Protein AF-A0A8X6P282-F1 (afdb_monomer_lite)

Sequence (92 aa):
MGITNCIANLPGFLAPSFVGWIVQDGHTLDNWGTIFITTSVIFFVSGTVFNLFCTAELQPWGTNSQPSNESITAVERKRSPSESHDNEGFEL

Secondary structure (DSSP, 8-state):
--HHHHHHHHHHHHHHHHHHHHGGG-S-HHHHHHHHHHHHHHHHHHHHHHHHH---S--GGG---PPPTHHHHHHHHHS-S-----------

Foldseek 3Di:
DPVVVVVVCVCVVVVVVVLCVLCVVHDDPVSVVVVVVVVVVVVVVVVVCCVVPDDPDDDPVNDPPPPDCVVVVVVVVVVDDDDDDDPDDDDD

Radius of gyration: 32.97 Å; chains: 1; bounding box: 105×24×51 Å

pLDDT: mean 75.02, std 13.74, range [48.09, 95.19]

InterPro domains:
  IPR036259 MFS transporter superfamily [SSF103473] (1-54)
  IPR050382 Major Facilitator Superfamily Sodium/Anion Cotransporter [PTHR11662] (1-66)

Structure (mmCIF, N/CA/C/O backbone):
data_AF-A0A8X6P282-F1
#
_entry.id   AF-A0A8X6P282-F1
#
loop_
_atom_site.group_PDB
_atom_site.id
_atom_site.type_symbol
_atom_site.label_atom_id
_atom_site.label_alt_id
_atom_site.label_comp_id
_atom_site.label_asym_id
_atom_site.label_entity_id
_atom_site.label_seq_id
_atom_site.pdbx_PDB_ins_code
_atom_site.Cartn_x
_atom_site.Cartn_y
_atom_site.Cartn_z
_atom_site.occupancy
_atom_site.B_iso_or_equiv
_atom_site.auth_seq_id
_atom_site.auth_comp_id
_atom_site.auth_asym_id
_atom_site.auth_atom_id
_atom_site.pdbx_PDB_model_num
ATOM 1 N N . MET A 1 1 ? 10.471 11.401 -12.220 1.00 62.34 1 MET A N 1
ATOM 2 C CA . MET A 1 1 ? 10.224 11.504 -10.761 1.00 62.34 1 MET A CA 1
ATOM 3 C C . MET A 1 1 ? 9.091 12.493 -10.434 1.00 62.34 1 MET A C 1
ATOM 5 O O . MET A 1 1 ? 9.239 13.324 -9.553 1.00 62.34 1 MET A O 1
ATOM 9 N N . GLY A 1 2 ? 7.958 12.448 -11.145 1.00 77.50 2 GLY A N 1
ATOM 10 C CA . GLY A 1 2 ? 6.812 13.338 -10.872 1.00 77.50 2 GLY A CA 1
ATOM 11 C C . GLY A 1 2 ? 5.606 12.531 -10.412 1.00 77.50 2 GLY A C 1
ATOM 12 O O . GLY A 1 2 ? 5.173 12.632 -9.271 1.00 77.50 2 GLY A O 1
ATOM 13 N N . ILE A 1 3 ? 5.171 11.615 -11.275 1.00 81.88 3 ILE A N 1
ATOM 14 C CA . ILE A 1 3 ? 4.043 10.709 -11.027 1.00 81.88 3 ILE A CA 1
ATOM 15 C C . ILE A 1 3 ? 4.260 9.866 -9.760 1.00 81.88 3 ILE A C 1
ATOM 17 O O . ILE A 1 3 ? 3.373 9.796 -8.917 1.00 81.88 3 ILE A O 1
ATOM 21 N N . THR A 1 4 ? 5.458 9.305 -9.564 1.00 85.19 4 THR A N 1
ATOM 22 C CA . THR A 1 4 ? 5.802 8.545 -8.349 1.00 85.19 4 THR A CA 1
ATOM 23 C C . THR A 1 4 ? 5.666 9.381 -7.074 1.00 85.19 4 THR A C 1
ATOM 25 O O . THR A 1 4 ? 5.170 8.875 -6.077 1.00 85.19 4 THR A O 1
ATOM 28 N N . ASN A 1 5 ? 6.035 10.668 -7.106 1.00 85.19 5 ASN A N 1
ATOM 29 C CA . ASN A 1 5 ? 5.879 11.563 -5.956 1.00 85.19 5 ASN A CA 1
ATOM 30 C C . ASN A 1 5 ? 4.403 11.875 -5.677 1.00 85.19 5 ASN A C 1
ATOM 32 O O . ASN A 1 5 ? 3.992 11.883 -4.521 1.00 85.19 5 ASN A O 1
ATOM 36 N N . CYS A 1 6 ? 3.582 12.082 -6.708 1.00 85.00 6 CYS A N 1
ATOM 37 C CA . CYS A 1 6 ? 2.142 12.280 -6.526 1.00 85.00 6 CYS A CA 1
ATOM 38 C C . CYS A 1 6 ? 1.477 11.037 -5.919 1.00 85.00 6 CYS A C 1
ATOM 40 O O . CYS A 1 6 ? 0.741 11.146 -4.940 1.00 85.00 6 CYS A O 1
ATOM 42 N N . ILE A 1 7 ? 1.788 9.852 -6.454 1.00 86.25 7 ILE A N 1
ATOM 43 C CA . ILE A 1 7 ? 1.248 8.582 -5.955 1.00 86.25 7 ILE A CA 1
ATOM 44 C C . ILE A 1 7 ? 1.722 8.309 -4.524 1.00 86.25 7 ILE A C 1
ATOM 46 O O . ILE A 1 7 ? 0.929 7.853 -3.709 1.00 86.25 7 ILE A O 1
ATOM 50 N N . ALA A 1 8 ? 2.966 8.651 -4.181 1.00 85.44 8 ALA A N 1
ATOM 51 C CA . ALA A 1 8 ? 3.484 8.488 -2.824 1.00 85.44 8 ALA A CA 1
ATOM 52 C C . ALA A 1 8 ? 2.776 9.378 -1.785 1.00 85.44 8 ALA A C 1
ATOM 54 O O . ALA A 1 8 ? 2.688 8.998 -0.621 1.00 85.44 8 ALA A O 1
ATOM 55 N N . ASN A 1 9 ? 2.246 10.538 -2.187 1.00 88.81 9 ASN A N 1
ATOM 56 C CA . ASN A 1 9 ? 1.561 11.460 -1.274 1.00 88.81 9 ASN A CA 1
ATOM 57 C C . ASN A 1 9 ? 0.052 11.186 -1.134 1.00 88.81 9 ASN A C 1
ATOM 59 O O . ASN A 1 9 ? -0.542 11.560 -0.124 1.00 88.81 9 ASN A O 1
ATOM 63 N N . LEU A 1 10 ? -0.575 10.503 -2.099 1.00 87.62 10 LEU A N 1
ATOM 64 C CA . LEU A 1 10 ? -2.006 10.164 -2.055 1.00 87.62 10 LEU A CA 1
ATOM 65 C C . LEU A 1 10 ? -2.435 9.396 -0.786 1.00 87.62 10 LEU A C 1
ATOM 67 O O . LEU A 1 10 ? -3.433 9.788 -0.181 1.00 87.62 10 LEU A O 1
ATOM 71 N N . PRO A 1 11 ? -1.712 8.358 -0.319 1.00 85.56 11 PRO A N 1
ATOM 72 C CA . PRO A 1 11 ? -2.059 7.646 0.910 1.00 85.56 11 PRO A CA 1
ATOM 73 C C . PRO A 1 11 ? -2.084 8.556 2.140 1.00 85.56 11 PRO A C 1
ATOM 75 O O . PRO A 1 11 ? -2.942 8.388 3.002 1.00 85.56 11 PRO A O 1
ATOM 78 N N . GLY A 1 12 ? -1.188 9.547 2.199 1.00 85.06 12 GLY A N 1
ATOM 79 C CA . GLY A 1 12 ? -1.130 10.515 3.295 1.00 85.06 12 GLY A CA 1
ATOM 80 C C . GLY A 1 12 ? -2.383 11.388 3.390 1.00 85.06 12 GLY A C 1
ATOM 81 O O . GLY A 1 12 ? -2.774 11.779 4.485 1.00 85.06 12 GLY A O 1
ATOM 82 N N . PHE A 1 13 ? -3.052 11.636 2.262 1.00 87.44 13 PHE A N 1
ATOM 83 C CA . PHE A 1 13 ? -4.329 12.347 2.220 1.00 87.44 13 PHE A CA 1
ATOM 84 C C . PHE A 1 13 ? -5.538 11.420 2.424 1.00 87.44 13 PHE A C 1
ATOM 86 O O . PHE A 1 13 ? -6.497 11.782 3.105 1.00 87.44 13 PHE A O 1
ATOM 93 N N . LEU A 1 14 ? -5.503 10.215 1.851 1.00 86.44 14 LEU A N 1
ATOM 94 C CA . LEU A 1 14 ? -6.628 9.278 1.890 1.00 86.44 14 LEU A CA 1
ATOM 95 C C . LEU A 1 14 ? -6.782 8.582 3.248 1.00 86.44 14 LEU A C 1
ATOM 97 O O . LEU A 1 14 ? -7.909 8.320 3.665 1.00 86.44 14 LEU A O 1
ATOM 101 N N . ALA A 1 15 ? -5.686 8.311 3.963 1.00 86.06 15 ALA A N 1
ATOM 102 C CA . ALA A 1 15 ? -5.734 7.595 5.238 1.00 86.06 15 ALA A CA 1
ATOM 103 C C . ALA A 1 15 ? -6.544 8.330 6.331 1.00 86.06 15 ALA A C 1
ATOM 105 O O . ALA A 1 15 ? -7.412 7.690 6.929 1.00 86.06 15 ALA A O 1
ATOM 106 N N . PRO A 1 16 ? -6.369 9.649 6.568 1.00 86.00 16 PRO A N 1
ATOM 107 C CA . PRO A 1 16 ? -7.195 10.391 7.525 1.00 86.00 16 PRO A CA 1
ATOM 108 C C . PRO A 1 16 ? -8.672 10.453 7.123 1.00 86.00 16 PRO A C 1
ATOM 110 O O . PRO A 1 16 ? -9.546 10.339 7.980 1.00 86.00 16 PRO A O 1
ATOM 113 N N . SER A 1 17 ? -8.959 10.594 5.824 1.00 87.19 17 SER A N 1
ATOM 114 C CA . SER A 1 17 ? -10.334 10.613 5.311 1.00 87.19 17 SER A CA 1
ATOM 115 C C . SER A 1 17 ? -11.038 9.273 5.526 1.00 87.19 17 SER A C 1
ATOM 117 O O . SER A 1 17 ? -12.206 9.244 5.903 1.00 87.19 17 SER A O 1
ATOM 119 N N . PHE A 1 18 ? -10.333 8.166 5.295 1.00 85.19 18 PHE A N 1
ATOM 120 C CA . PHE A 1 18 ? -10.862 6.818 5.475 1.00 85.19 18 PHE A CA 1
ATOM 121 C C . PHE A 1 18 ? -11.077 6.474 6.955 1.00 85.19 18 PHE A C 1
ATOM 123 O O . PHE A 1 18 ? -12.148 6.002 7.332 1.00 85.19 18 PHE A O 1
ATOM 130 N N . VAL A 1 19 ? -10.096 6.782 7.813 1.00 85.38 19 VAL A N 1
ATOM 131 C CA . VAL A 1 19 ? -10.219 6.634 9.274 1.00 85.38 19 VAL A CA 1
ATOM 132 C C . VAL A 1 19 ? -11.378 7.462 9.821 1.00 85.38 19 VAL A C 1
ATOM 134 O O . VAL A 1 19 ? -12.136 6.966 10.651 1.00 85.38 19 VAL A O 1
ATOM 137 N N . GLY A 1 20 ? -11.541 8.698 9.342 1.00 83.50 20 GLY A N 1
ATOM 138 C CA . GLY A 1 20 ? -12.631 9.574 9.763 1.00 83.50 20 GLY A CA 1
ATOM 139 C C . GLY A 1 20 ? -14.012 9.001 9.451 1.00 83.50 20 GLY A C 1
ATOM 140 O O . GLY A 1 20 ? -14.932 9.197 10.235 1.00 83.50 20 GLY A O 1
ATOM 141 N N . TRP A 1 21 ? -14.147 8.254 8.354 1.00 81.88 21 TRP A N 1
ATOM 142 C CA . TRP A 1 21 ? -15.399 7.598 7.981 1.00 81.88 21 TRP A CA 1
ATOM 143 C C . TRP A 1 21 ? -15.691 6.359 8.838 1.00 81.88 21 TRP A C 1
ATOM 145 O O . TRP A 1 21 ? -16.823 6.148 9.251 1.00 81.88 21 TRP A O 1
ATOM 155 N N . ILE A 1 22 ? -14.668 5.564 9.166 1.00 80.69 22 ILE A N 1
ATOM 156 C CA . ILE A 1 22 ? -14.831 4.345 9.978 1.00 80.69 22 ILE A CA 1
ATOM 157 C C . ILE A 1 22 ? -15.079 4.648 11.460 1.00 80.69 22 ILE A C 1
ATOM 159 O O . ILE A 1 22 ? -15.822 3.936 12.126 1.00 80.69 22 ILE A O 1
ATOM 163 N N . VAL A 1 23 ? -14.451 5.690 12.006 1.00 79.38 23 VAL A N 1
ATOM 164 C CA . VAL A 1 23 ? -14.526 6.007 13.443 1.00 79.38 23 VAL A CA 1
ATOM 165 C C . VAL A 1 23 ? -15.769 6.841 13.802 1.00 79.38 23 VAL A C 1
ATOM 167 O O . VAL A 1 23 ? -16.009 7.098 14.981 1.00 79.38 23 VAL A O 1
ATOM 170 N N . GLN A 1 24 ? -16.607 7.218 12.827 1.00 72.62 24 GLN A N 1
ATOM 171 C CA . GLN A 1 24 ? -17.824 8.014 13.057 1.00 72.62 24 GLN A CA 1
ATOM 172 C C . GLN A 1 24 ? -18.793 7.385 14.071 1.00 72.62 24 GLN A C 1
ATOM 174 O O . GLN A 1 24 ? -19.363 8.115 14.880 1.00 72.62 24 GLN A O 1
ATOM 179 N N . ASP A 1 25 ? -18.919 6.055 14.089 1.00 66.75 25 ASP A N 1
ATOM 180 C CA . ASP A 1 25 ? -19.816 5.333 15.006 1.00 66.75 25 ASP A CA 1
ATOM 181 C C . ASP A 1 25 ? -19.184 5.014 16.382 1.00 66.75 25 ASP A C 1
ATOM 183 O O . ASP A 1 25 ? -19.814 4.391 17.238 1.00 66.75 25 ASP A O 1
ATOM 187 N N . GLY A 1 26 ? -17.951 5.474 16.638 1.00 65.50 26 GLY A N 1
ATOM 188 C CA . GLY A 1 26 ? -17.276 5.381 17.935 1.00 65.50 26 GLY A CA 1
ATOM 189 C C . GLY A 1 26 ? -15.912 4.682 17.900 1.00 65.50 26 GLY A C 1
ATOM 190 O O . GLY A 1 26 ? -15.567 3.938 16.984 1.00 65.50 26 GLY A O 1
ATOM 191 N N . HIS A 1 27 ? -15.107 4.914 18.941 1.00 69.25 27 HIS A N 1
ATOM 192 C CA . HIS A 1 27 ? -13.776 4.316 19.112 1.00 69.25 27 HIS A CA 1
ATOM 193 C C . HIS A 1 27 ? -13.851 2.899 19.711 1.00 69.25 27 HIS A C 1
ATOM 195 O O . HIS A 1 27 ? -13.262 2.615 20.754 1.00 69.25 27 HIS A O 1
ATOM 201 N N . THR A 1 28 ? -14.610 2.002 19.090 1.00 79.62 28 THR A N 1
ATOM 202 C CA . THR A 1 28 ? -14.702 0.590 19.488 1.00 79.62 28 THR A CA 1
ATOM 203 C C . THR A 1 28 ? -13.580 -0.244 18.863 1.00 79.62 28 THR A C 1
ATOM 205 O O . THR A 1 28 ? -13.049 0.081 17.801 1.00 79.62 28 THR A O 1
ATOM 208 N N . LEU A 1 29 ? -13.208 -1.348 19.525 1.00 78.75 29 LEU A N 1
ATOM 209 C CA . LEU A 1 29 ? -12.179 -2.285 19.039 1.00 78.75 29 LEU A CA 1
ATOM 210 C C . LEU A 1 29 ? -12.513 -2.880 17.659 1.00 78.75 29 LEU A C 1
ATOM 212 O O . LEU A 1 29 ? -11.608 -3.152 16.874 1.00 78.75 29 LEU A O 1
ATOM 216 N N . ASP A 1 30 ? -13.801 -3.032 17.355 1.00 79.94 30 ASP A N 1
ATOM 217 C CA . ASP A 1 30 ? -14.290 -3.592 16.091 1.00 79.94 30 ASP A CA 1
ATOM 218 C C . ASP A 1 30 ? -13.954 -2.694 14.878 1.00 79.94 30 ASP A C 1
ATOM 220 O O . ASP A 1 30 ? -13.464 -3.158 13.844 1.00 79.94 30 ASP A O 1
ATOM 224 N N . ASN A 1 31 ? -14.069 -1.372 15.049 1.00 80.69 31 ASN A N 1
ATOM 225 C CA . ASN A 1 31 ? -13.718 -0.384 14.023 1.00 80.69 31 ASN A CA 1
ATOM 226 C C . ASN A 1 31 ? -12.213 -0.393 13.709 1.00 80.69 31 ASN A C 1
ATOM 228 O O . ASN A 1 31 ? -11.807 -0.303 12.549 1.00 80.69 31 ASN A O 1
ATOM 232 N N . TRP A 1 32 ? -11.369 -0.589 14.725 1.00 84.75 32 TRP A N 1
ATOM 233 C CA . TRP A 1 32 ? -9.926 -0.750 14.527 1.00 84.75 32 TRP A CA 1
ATOM 234 C C . TRP A 1 32 ? -9.573 -2.048 13.799 1.00 84.75 32 TRP A C 1
ATOM 236 O O . TRP A 1 32 ? -8.702 -2.033 12.928 1.00 84.75 32 TRP A O 1
ATOM 246 N N . GLY A 1 33 ? -10.277 -3.148 14.086 1.00 86.62 33 GLY A N 1
ATOM 247 C CA . GLY A 1 33 ? -10.134 -4.404 13.345 1.00 86.62 33 GLY A CA 1
ATOM 248 C C . GLY A 1 33 ? -10.389 -4.226 11.845 1.00 86.62 33 GLY A C 1
ATOM 249 O O . GLY A 1 33 ? -9.608 -4.699 11.018 1.00 86.62 33 GLY A O 1
ATOM 250 N N . THR A 1 34 ? -11.413 -3.448 11.491 1.00 84.94 34 THR A N 1
ATOM 251 C CA . THR A 1 34 ? -11.744 -3.121 10.094 1.00 84.94 34 THR A CA 1
ATOM 252 C C . THR A 1 34 ? -10.625 -2.339 9.394 1.00 84.94 34 THR A C 1
ATOM 254 O O . THR A 1 34 ? -10.302 -2.611 8.232 1.00 84.94 34 THR A O 1
ATOM 257 N N . ILE A 1 35 ? -9.963 -1.416 10.099 1.00 87.06 35 ILE A N 1
ATOM 258 C CA . ILE A 1 35 ? -8.806 -0.672 9.572 1.00 87.06 35 ILE A CA 1
ATOM 259 C C . ILE A 1 35 ? -7.633 -1.625 9.307 1.00 87.06 35 ILE A C 1
ATOM 261 O O . ILE A 1 35 ? -7.036 -1.586 8.228 1.00 87.06 35 ILE A O 1
ATOM 265 N N . PHE A 1 36 ? -7.323 -2.521 10.248 1.00 87.25 36 PHE A N 1
ATOM 266 C CA . PHE A 1 36 ? -6.245 -3.499 10.078 1.00 87.25 36 PHE A CA 1
ATOM 267 C C . PHE A 1 36 ? -6.497 -4.438 8.897 1.00 87.25 36 PHE A C 1
ATOM 269 O O . PHE A 1 36 ? -5.617 -4.593 8.052 1.00 87.25 36 PHE A O 1
ATOM 276 N N . ILE A 1 37 ? -7.706 -4.990 8.766 1.00 89.94 37 ILE A N 1
ATOM 277 C CA . ILE A 1 37 ? -8.047 -5.841 7.618 1.00 89.94 37 ILE A CA 1
ATOM 278 C C . ILE A 1 37 ? -7.919 -5.061 6.305 1.00 89.94 37 ILE A C 1
ATOM 280 O O . ILE A 1 37 ? -7.320 -5.563 5.353 1.00 89.94 37 ILE A O 1
ATOM 284 N N . THR A 1 38 ? -8.394 -3.814 6.256 1.00 90.31 38 THR A N 1
ATOM 285 C CA . THR A 1 38 ? -8.291 -2.986 5.045 1.00 90.31 38 THR A CA 1
ATOM 286 C C . THR A 1 38 ? -6.835 -2.729 4.654 1.00 90.31 38 THR A C 1
ATOM 288 O O . THR A 1 38 ? -6.464 -2.899 3.492 1.00 90.31 38 THR A O 1
ATOM 291 N N . THR A 1 39 ? -5.979 -2.360 5.612 1.00 90.12 39 THR A N 1
ATOM 292 C CA . THR A 1 39 ? -4.549 -2.128 5.341 1.00 90.12 39 THR A CA 1
ATOM 293 C C . THR A 1 39 ? -3.832 -3.395 4.873 1.00 90.12 39 THR A C 1
ATOM 295 O O . THR A 1 39 ? -3.059 -3.331 3.916 1.00 90.12 39 THR A O 1
ATOM 298 N N . SER A 1 40 ? -4.139 -4.558 5.456 1.00 93.19 40 SER A N 1
ATOM 299 C CA . SER A 1 40 ? -3.629 -5.848 4.979 1.00 93.19 40 SER A CA 1
ATOM 300 C C . SER A 1 40 ? -4.039 -6.141 3.536 1.00 93.19 40 SER A C 1
ATOM 302 O O . SER A 1 40 ? -3.192 -6.553 2.743 1.00 93.19 40 SER A O 1
ATOM 304 N N . VAL A 1 41 ? -5.298 -5.889 3.161 1.00 93.06 41 VAL A N 1
ATOM 305 C CA . VAL A 1 41 ? -5.772 -6.072 1.777 1.00 93.06 41 VAL A CA 1
ATOM 306 C C . VAL A 1 41 ? -5.026 -5.147 0.814 1.00 93.06 41 VAL A C 1
ATOM 308 O O . VAL A 1 41 ? -4.568 -5.602 -0.232 1.00 93.06 41 VAL A O 1
ATOM 311 N N . ILE A 1 42 ? -4.839 -3.874 1.170 1.00 91.00 42 ILE A N 1
ATOM 312 C CA . ILE A 1 42 ? -4.111 -2.906 0.334 1.00 91.00 42 ILE A CA 1
ATOM 313 C C . ILE A 1 42 ? -2.667 -3.362 0.097 1.00 91.00 42 ILE A C 1
ATOM 315 O O . ILE A 1 42 ? -2.198 -3.342 -1.044 1.00 91.00 42 ILE A O 1
ATOM 319 N N . PHE A 1 43 ? -1.964 -3.812 1.140 1.00 91.25 43 PHE A N 1
ATOM 320 C CA . PHE A 1 43 ? -0.603 -4.329 0.989 1.00 91.25 43 PHE A CA 1
ATOM 321 C C . PHE A 1 43 ? -0.552 -5.594 0.140 1.00 91.25 43 PHE A C 1
ATOM 323 O O . PHE A 1 43 ? 0.324 -5.715 -0.716 1.00 91.25 43 PHE A O 1
ATOM 330 N N . PHE A 1 44 ? -1.500 -6.508 0.333 1.00 95.19 44 PHE A N 1
ATOM 331 C CA . PHE A 1 44 ? -1.572 -7.738 -0.443 1.00 95.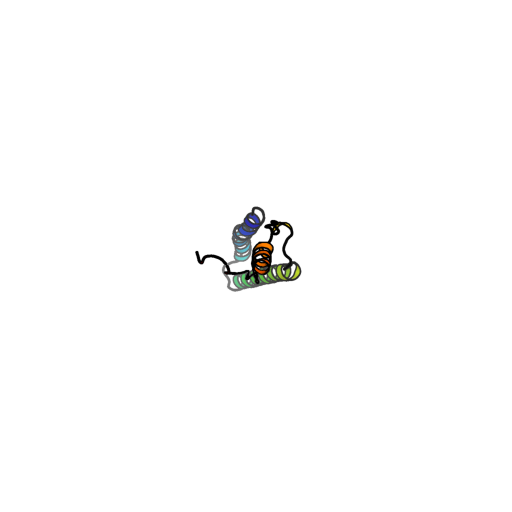19 44 PHE A CA 1
ATOM 332 C C . PHE A 1 44 ? -1.799 -7.459 -1.934 1.00 95.19 44 PHE A C 1
ATOM 334 O O . PHE A 1 44 ? -1.084 -7.995 -2.781 1.00 95.19 44 PHE A O 1
ATOM 341 N N . VAL A 1 45 ? -2.739 -6.571 -2.269 1.00 94.06 45 VAL A N 1
ATOM 342 C CA . VAL A 1 45 ? -3.014 -6.168 -3.656 1.00 94.06 45 VAL A CA 1
ATOM 343 C C . VAL A 1 45 ? -1.808 -5.453 -4.259 1.00 94.06 45 VAL A C 1
ATOM 345 O O . VAL A 1 45 ? -1.381 -5.811 -5.353 1.00 94.06 45 VAL A O 1
ATOM 348 N N . SER A 1 46 ? -1.213 -4.498 -3.542 1.00 90.06 46 SER A N 1
ATOM 349 C CA . SER A 1 46 ? -0.016 -3.778 -3.995 1.00 90.06 46 SER A CA 1
ATOM 350 C C . SER A 1 46 ? 1.147 -4.733 -4.285 1.00 90.06 46 SER A C 1
ATOM 352 O O . SER A 1 46 ? 1.737 -4.694 -5.366 1.00 90.06 46 SER A O 1
ATOM 354 N N . GLY A 1 47 ? 1.422 -5.663 -3.366 1.00 91.19 47 GLY A N 1
ATOM 355 C CA . GLY A 1 47 ? 2.442 -6.692 -3.544 1.00 91.19 47 GLY A CA 1
ATOM 356 C C . GLY A 1 47 ? 2.130 -7.636 -4.705 1.00 91.19 47 GLY A C 1
ATOM 357 O O . GLY A 1 47 ? 3.034 -8.011 -5.445 1.00 91.19 47 GLY A O 1
ATOM 358 N N . THR A 1 48 ? 0.861 -7.984 -4.916 1.00 94.00 48 THR A N 1
ATOM 359 C CA . THR A 1 48 ? 0.436 -8.839 -6.036 1.00 94.00 48 THR A CA 1
ATOM 360 C C . THR A 1 48 ? 0.634 -8.136 -7.375 1.00 94.00 48 THR A C 1
ATOM 362 O O . THR A 1 48 ? 1.211 -8.714 -8.290 1.00 94.00 48 THR A O 1
ATOM 365 N N . VAL A 1 49 ? 0.223 -6.871 -7.490 1.00 91.69 49 VAL A N 1
ATOM 366 C CA . VAL A 1 49 ? 0.446 -6.056 -8.694 1.00 91.69 49 VAL A CA 1
ATOM 367 C C . VAL A 1 49 ? 1.942 -5.910 -8.962 1.00 91.69 49 VAL A C 1
ATOM 369 O O . VAL A 1 49 ? 2.380 -6.090 -10.094 1.00 91.69 49 VAL A O 1
ATOM 372 N N . PHE A 1 50 ? 2.748 -5.663 -7.928 1.00 88.12 50 PHE A N 1
AT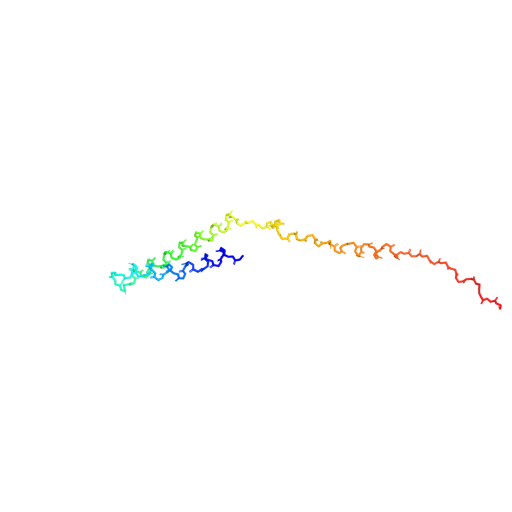OM 373 C CA . PHE A 1 50 ? 4.198 -5.635 -8.080 1.00 88.12 50 PHE A CA 1
ATOM 374 C C . PHE A 1 50 ? 4.740 -6.974 -8.594 1.00 88.12 50 PHE A C 1
ATOM 376 O O . PHE A 1 50 ? 5.472 -6.986 -9.572 1.00 88.12 50 PHE A O 1
ATOM 383 N N . ASN A 1 51 ? 4.345 -8.106 -8.009 1.00 89.56 51 ASN A N 1
ATOM 384 C CA . ASN A 1 51 ? 4.818 -9.422 -8.451 1.00 89.56 51 ASN A CA 1
ATOM 385 C C . ASN A 1 51 ? 4.399 -9.766 -9.889 1.00 89.56 51 ASN A C 1
ATOM 387 O O . ASN A 1 51 ? 5.170 -10.398 -10.602 1.00 89.56 51 ASN A O 1
ATOM 391 N N . LEU A 1 52 ? 3.202 -9.359 -10.321 1.00 89.38 52 LEU A N 1
ATOM 392 C CA . LEU A 1 52 ? 2.695 -9.660 -11.664 1.00 89.38 52 LEU A CA 1
ATOM 393 C C . LEU A 1 52 ? 3.325 -8.793 -12.760 1.00 89.38 52 LEU A C 1
ATOM 395 O O . LEU A 1 52 ? 3.512 -9.271 -13.875 1.00 89.38 52 LEU A O 1
ATOM 399 N N . PHE A 1 53 ? 3.629 -7.529 -12.464 1.00 84.50 53 PHE A N 1
ATOM 400 C CA . PHE A 1 53 ? 4.097 -6.556 -13.459 1.00 84.50 53 PHE A CA 1
ATOM 401 C C . PHE A 1 53 ? 5.577 -6.178 -13.311 1.00 84.50 53 PHE A C 1
ATOM 403 O O . PHE A 1 53 ? 6.095 -5.416 -14.130 1.00 84.50 53 PHE A O 1
ATOM 410 N N . CYS A 1 54 ? 6.278 -6.682 -12.292 1.00 82.50 54 CYS A N 1
ATOM 411 C CA . CYS A 1 54 ? 7.715 -6.479 -12.156 1.00 82.50 54 CYS A CA 1
ATOM 412 C C . CYS A 1 54 ? 8.443 -7.215 -13.285 1.00 82.50 54 CYS A C 1
ATOM 414 O O . CYS A 1 54 ? 8.409 -8.440 -13.376 1.00 82.50 54 CYS A O 1
ATOM 416 N N . THR A 1 55 ? 9.124 -6.453 -14.137 1.00 78.00 55 THR A N 1
ATOM 417 C CA . THR A 1 55 ? 10.108 -6.993 -15.071 1.00 78.00 55 THR A CA 1
ATOM 418 C C . THR A 1 55 ? 11.504 -6.695 -14.542 1.00 78.00 55 THR A C 1
ATOM 420 O O . THR A 1 55 ? 11.811 -5.563 -14.166 1.00 78.00 55 THR A O 1
ATOM 423 N N . ALA A 1 56 ? 12.351 -7.722 -14.497 1.00 75.50 56 ALA A N 1
ATOM 424 C CA . ALA A 1 56 ? 13.758 -7.593 -14.123 1.00 75.50 56 ALA A CA 1
ATOM 425 C C . ALA A 1 56 ? 14.653 -7.231 -15.324 1.00 75.50 56 ALA A C 1
ATOM 427 O O . ALA A 1 56 ? 15.877 -7.216 -15.198 1.00 75.50 56 ALA A O 1
ATOM 428 N N . GLU A 1 57 ? 14.067 -6.971 -16.495 1.00 78.25 57 GLU A N 1
ATOM 429 C CA . GLU A 1 57 ? 14.826 -6.608 -17.685 1.00 78.25 57 GLU A CA 1
ATOM 430 C C . GLU A 1 57 ? 15.325 -5.160 -17.608 1.00 78.25 57 GLU A C 1
ATOM 432 O O . GLU A 1 57 ? 14.620 -4.250 -17.145 1.00 78.25 57 GLU A O 1
ATOM 437 N N . LEU A 1 58 ? 16.555 -4.953 -18.090 1.00 72.38 58 LEU A N 1
ATOM 438 C CA . LEU A 1 58 ? 17.159 -3.635 -18.212 1.00 72.38 58 LEU A CA 1
ATOM 439 C C . LEU A 1 58 ? 16.257 -2.751 -19.077 1.00 72.38 58 LEU A C 1
ATOM 441 O O . LEU A 1 58 ? 16.106 -2.967 -20.277 1.00 72.38 58 LEU A O 1
ATOM 445 N N . GLN A 1 59 ? 15.653 -1.745 -18.450 1.00 77.56 59 GLN A N 1
ATOM 446 C CA . GLN A 1 59 ? 14.766 -0.836 -19.157 1.00 77.56 59 GLN A CA 1
ATOM 447 C C . GLN A 1 59 ? 15.556 -0.060 -20.230 1.00 77.56 59 GLN A C 1
ATOM 449 O O . GLN A 1 59 ? 16.665 0.403 -19.947 1.00 77.56 59 GLN A O 1
ATOM 454 N N . PRO A 1 60 ? 15.004 0.153 -21.438 1.00 73.00 60 PRO A N 1
ATOM 455 C CA . PRO A 1 60 ? 15.747 0.674 -22.593 1.00 73.00 60 PRO A CA 1
ATOM 456 C C . PRO A 1 60 ? 16.302 2.094 -22.398 1.00 73.00 60 PRO A C 1
ATOM 458 O O . PRO A 1 60 ? 17.274 2.474 -23.041 1.00 73.00 60 PRO A O 1
ATOM 461 N N . TRP A 1 61 ? 15.730 2.874 -21.476 1.00 73.06 61 TRP A N 1
ATOM 462 C CA . TRP A 1 61 ? 16.231 4.200 -21.090 1.00 73.06 61 TRP A CA 1
ATOM 463 C C . TRP A 1 61 ? 17.421 4.167 -20.114 1.00 73.06 61 TRP A C 1
ATOM 465 O O . TRP A 1 61 ? 17.989 5.214 -19.814 1.00 73.06 61 TRP A O 1
ATOM 475 N N . GLY A 1 62 ? 17.784 2.995 -19.582 1.00 65.19 62 GLY A N 1
ATOM 476 C CA . GLY A 1 62 ? 18.942 2.790 -18.705 1.00 65.19 62 GLY A CA 1
ATOM 477 C C . GLY A 1 62 ? 20.247 2.512 -19.456 1.00 65.19 62 GLY A C 1
ATOM 478 O O . GLY A 1 62 ? 21.325 2.677 -18.886 1.00 65.19 62 GLY A O 1
ATOM 479 N N . THR A 1 63 ? 20.173 2.148 -20.738 1.00 66.94 63 THR A N 1
ATOM 480 C CA . THR A 1 63 ? 21.348 1.972 -21.595 1.00 66.94 63 THR A CA 1
ATOM 481 C C . THR A 1 63 ? 21.774 3.327 -22.140 1.00 66.94 63 THR A C 1
ATOM 483 O O . THR A 1 63 ? 21.506 3.684 -23.284 1.00 66.94 63 THR A O 1
ATOM 486 N N . ASN A 1 64 ? 22.484 4.100 -21.323 1.00 59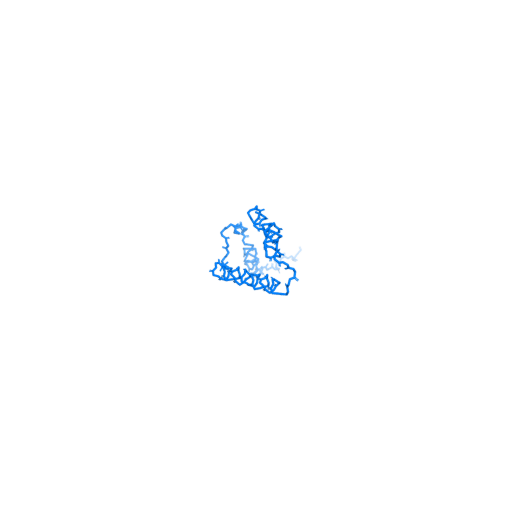.47 64 ASN A N 1
ATOM 487 C CA . ASN A 1 64 ? 23.468 4.989 -21.917 1.00 59.47 64 ASN A CA 1
ATOM 488 C C . ASN A 1 64 ? 24.554 4.069 -22.463 1.00 59.47 64 ASN A C 1
ATOM 490 O O . ASN A 1 64 ? 25.205 3.373 -21.684 1.00 59.47 64 ASN A O 1
ATOM 494 N N . SER A 1 65 ? 24.715 4.033 -23.783 1.00 56.12 65 SER A N 1
ATOM 495 C CA . SER A 1 65 ? 25.897 3.489 -24.445 1.00 56.12 65 SER A CA 1
ATOM 496 C C . SER A 1 65 ? 27.139 4.228 -23.941 1.00 56.12 65 SER A C 1
ATOM 498 O O . SER A 1 65 ? 27.669 5.108 -24.608 1.00 56.12 65 SER A O 1
ATOM 500 N N . GLN A 1 66 ? 27.603 3.902 -22.740 1.00 57.12 66 GLN A N 1
ATOM 501 C CA . GLN A 1 66 ? 29.012 4.010 -22.436 1.00 57.12 66 GLN A CA 1
ATOM 502 C C . GLN A 1 66 ? 29.654 2.867 -23.217 1.00 57.12 66 GLN A C 1
ATOM 504 O O . GLN A 1 66 ? 29.241 1.720 -23.015 1.00 57.12 66 GLN A O 1
ATOM 509 N N . PRO A 1 67 ? 30.600 3.130 -24.135 1.00 51.00 67 PRO A N 1
ATOM 510 C CA . PRO A 1 67 ? 31.388 2.048 -24.690 1.00 51.00 67 PRO A CA 1
ATOM 511 C C . PRO A 1 67 ? 31.997 1.312 -23.501 1.00 51.00 67 PRO A C 1
ATOM 513 O O . PRO A 1 67 ? 32.724 1.901 -22.697 1.00 51.00 67 PRO A O 1
ATOM 516 N N . SER A 1 68 ? 31.623 0.043 -23.347 1.00 53.81 68 SER A N 1
ATOM 517 C CA . SER A 1 68 ? 32.271 -0.864 -22.420 1.00 53.81 68 SER A CA 1
ATOM 518 C C . SER A 1 68 ? 33.776 -0.708 -22.625 1.00 53.81 68 SER A C 1
ATOM 520 O O . SER A 1 68 ? 34.292 -0.881 -23.730 1.00 53.81 68 SER A O 1
ATOM 522 N N . ASN A 1 69 ? 34.510 -0.349 -21.568 1.00 55.88 69 ASN A N 1
ATOM 523 C CA . ASN A 1 69 ? 35.971 -0.278 -21.637 1.00 55.88 69 ASN A CA 1
ATOM 524 C C . ASN A 1 69 ? 36.622 -1.668 -21.820 1.00 55.88 69 ASN A C 1
ATOM 526 O O . ASN A 1 69 ? 37.842 -1.793 -21.734 1.00 55.88 69 ASN A O 1
ATOM 530 N N . GLU A 1 70 ? 35.834 -2.702 -22.137 1.00 59.22 70 GLU A N 1
ATOM 531 C CA . GLU A 1 70 ? 36.284 -4.052 -22.475 1.00 59.22 70 GLU A CA 1
ATOM 532 C C . GLU A 1 70 ? 37.268 -4.088 -23.658 1.00 59.22 70 GLU A C 1
ATOM 534 O O . GLU A 1 70 ? 37.958 -5.085 -23.857 1.00 59.22 70 GLU A O 1
ATOM 539 N N . SER A 1 71 ? 37.418 -2.999 -24.416 1.00 57.72 71 SER A N 1
ATOM 540 C CA . SER A 1 71 ? 38.461 -2.864 -25.436 1.00 57.72 71 SER A CA 1
ATOM 541 C C . SER A 1 71 ? 39.841 -2.457 -24.892 1.00 57.72 71 SER A C 1
ATOM 543 O O . SER A 1 71 ? 40.839 -2.749 -25.547 1.00 57.72 71 SER A O 1
ATOM 545 N N . ILE A 1 72 ? 39.960 -1.864 -23.696 1.00 60.16 72 ILE A N 1
ATOM 546 C CA . ILE A 1 72 ? 41.270 -1.450 -23.148 1.00 60.16 72 ILE A CA 1
ATOM 547 C C . ILE A 1 72 ? 42.068 -2.660 -22.635 1.00 60.16 72 ILE A C 1
ATOM 549 O O . ILE A 1 72 ? 43.279 -2.736 -22.832 1.00 60.16 72 ILE A O 1
ATOM 553 N N . THR A 1 73 ? 41.407 -3.670 -22.067 1.00 59.72 73 THR A N 1
ATOM 554 C CA . THR A 1 73 ? 42.087 -4.872 -21.546 1.00 59.72 73 THR A CA 1
ATOM 555 C C . THR A 1 73 ? 42.466 -5.877 -22.641 1.00 59.72 73 THR A C 1
ATOM 557 O O . THR A 1 73 ? 43.437 -6.622 -22.489 1.00 59.72 73 THR A O 1
ATOM 560 N N . ALA A 1 74 ? 41.759 -5.879 -23.777 1.00 62.12 74 ALA A N 1
ATOM 561 C CA . ALA A 1 74 ? 42.085 -6.723 -24.929 1.00 62.12 74 ALA A CA 1
ATOM 562 C C . ALA A 1 74 ? 43.252 -6.171 -25.773 1.00 62.12 74 ALA A C 1
ATOM 564 O O . ALA A 1 74 ? 44.006 -6.954 -26.356 1.00 62.12 74 ALA A O 1
ATOM 565 N N . VAL A 1 75 ? 43.425 -4.843 -25.817 1.00 60.56 75 VAL A N 1
ATOM 566 C CA . VAL A 1 75 ? 44.546 -4.182 -26.511 1.00 60.56 75 VAL A CA 1
ATOM 567 C C . VAL A 1 75 ? 45.860 -4.368 -25.744 1.00 60.56 75 VAL A C 1
ATOM 569 O O . VAL A 1 75 ? 46.877 -4.670 -26.368 1.00 60.56 75 VAL A O 1
ATOM 572 N N . GLU 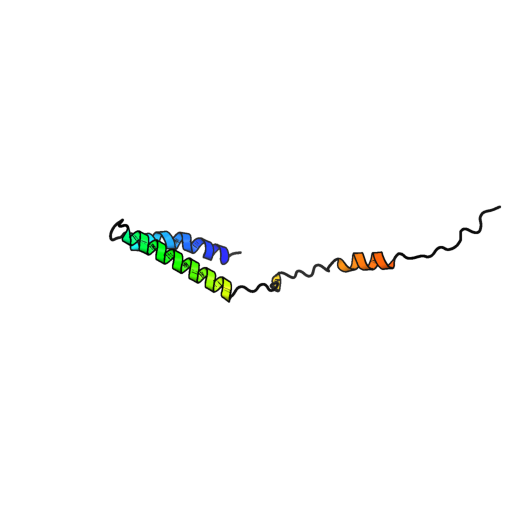A 1 76 ? 45.834 -4.314 -24.408 1.00 59.62 76 GLU A N 1
ATOM 573 C CA . GLU A 1 76 ? 47.025 -4.542 -23.572 1.00 59.62 76 GLU A CA 1
ATOM 574 C C . GLU A 1 76 ? 47.554 -5.983 -23.701 1.00 59.62 76 GLU A C 1
ATOM 576 O O . GLU A 1 76 ? 48.756 -6.209 -23.831 1.00 59.62 76 GLU A O 1
ATOM 581 N N . ARG A 1 77 ? 46.658 -6.979 -23.792 1.00 59.62 77 ARG A N 1
ATOM 582 C CA . ARG A 1 77 ? 47.041 -8.395 -23.956 1.00 59.62 77 ARG A CA 1
ATOM 583 C C . ARG A 1 77 ? 47.685 -8.700 -25.316 1.00 59.62 77 ARG A C 1
ATOM 585 O O . ARG A 1 77 ? 48.451 -9.652 -25.414 1.00 59.62 77 ARG A O 1
ATOM 592 N N . LYS A 1 78 ? 47.407 -7.918 -26.367 1.00 53.25 78 LYS A N 1
ATOM 593 C CA . LYS A 1 78 ? 48.048 -8.101 -27.684 1.00 53.25 78 LYS A CA 1
ATOM 594 C C . LYS A 1 78 ? 49.421 -7.433 -27.799 1.00 53.25 78 LYS A C 1
ATOM 596 O O . LYS A 1 78 ? 50.132 -7.731 -28.753 1.00 53.25 78 LYS A O 1
ATOM 601 N N . ARG A 1 79 ? 49.805 -6.557 -26.861 1.00 59.22 79 ARG A N 1
ATOM 602 C CA . ARG A 1 79 ? 51.063 -5.787 -26.919 1.00 59.22 79 ARG A CA 1
ATOM 603 C C . ARG A 1 79 ? 52.236 -6.421 -26.156 1.00 59.22 79 ARG A C 1
ATOM 605 O O . ARG A 1 79 ? 53.322 -5.857 -26.109 1.00 59.22 79 ARG A O 1
ATOM 612 N N . SER A 1 80 ? 52.064 -7.610 -25.595 1.00 60.44 80 SER A N 1
ATOM 613 C CA . SER A 1 80 ? 53.183 -8.452 -25.156 1.00 60.44 80 SER A CA 1
ATOM 614 C C . SER A 1 80 ? 52.831 -9.896 -25.459 1.00 60.44 80 SER A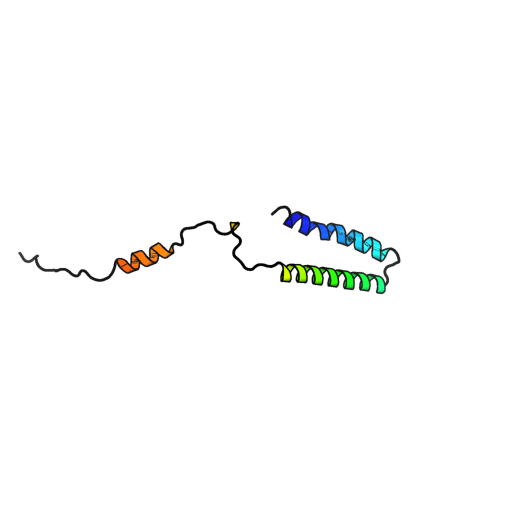 C 1
ATOM 616 O O . SER A 1 80 ? 51.926 -10.446 -24.830 1.00 60.44 80 SER A O 1
ATOM 618 N N . PRO A 1 81 ? 53.476 -10.485 -26.477 1.00 54.53 81 PRO A N 1
ATOM 619 C CA . PRO A 1 81 ? 54.732 -11.182 -26.194 1.00 54.53 81 PRO A CA 1
ATOM 620 C C . PRO A 1 81 ? 55.841 -10.998 -27.254 1.00 54.53 81 PRO A C 1
ATOM 622 O O . PRO A 1 81 ? 55.595 -11.097 -28.450 1.00 54.53 81 PRO A O 1
ATOM 625 N N . SER A 1 82 ? 57.070 -10.828 -26.751 1.00 63.19 82 SER A N 1
ATOM 626 C CA . SER A 1 82 ? 58.360 -11.168 -27.379 1.00 63.19 82 SER A CA 1
ATOM 627 C C . SER A 1 82 ? 58.693 -10.579 -28.757 1.00 63.19 82 SER A C 1
ATOM 629 O O . SER A 1 82 ? 58.403 -11.187 -29.781 1.00 63.19 82 SER A O 1
ATOM 631 N N . GLU A 1 83 ? 59.491 -9.512 -28.769 1.00 54.94 83 GLU A N 1
ATOM 632 C CA . GLU A 1 83 ? 60.580 -9.420 -29.747 1.00 54.94 83 GLU A CA 1
ATOM 633 C C . GLU A 1 83 ? 61.859 -9.002 -29.015 1.00 54.94 83 GLU A C 1
ATOM 635 O O . GLU A 1 83 ? 62.200 -7.834 -28.847 1.00 54.94 83 GLU A O 1
ATOM 640 N N . SER A 1 84 ? 62.502 -10.024 -28.459 1.00 58.97 84 SER A N 1
ATOM 641 C CA . SER A 1 84 ? 63.926 -10.054 -28.179 1.00 58.97 84 SER A CA 1
ATOM 642 C C . SER A 1 84 ? 64.670 -10.045 -29.515 1.00 58.97 84 SER A C 1
ATOM 644 O O . SER A 1 84 ? 64.737 -11.086 -30.165 1.00 58.97 84 SER A O 1
ATOM 646 N N . HIS A 1 8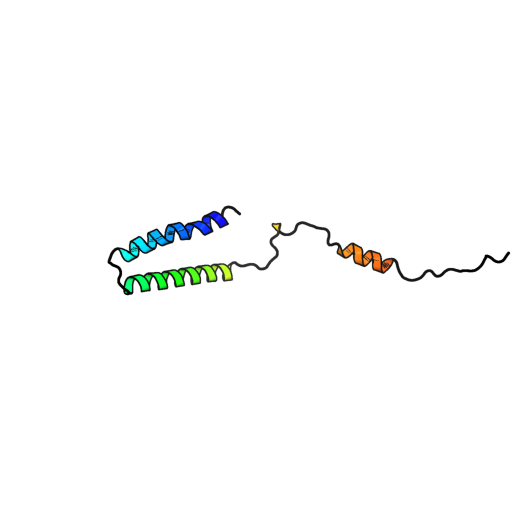5 ? 65.215 -8.895 -29.902 1.00 52.12 85 HIS A N 1
ATOM 647 C CA . HIS A 1 85 ? 66.304 -8.824 -30.868 1.00 52.12 85 HIS A CA 1
ATOM 648 C C . HIS A 1 85 ? 67.465 -8.030 -30.247 1.00 52.12 85 HIS A C 1
ATOM 650 O O . HIS A 1 85 ? 67.399 -6.822 -30.036 1.00 52.12 85 HIS A O 1
ATOM 656 N N . ASP A 1 86 ? 68.480 -8.807 -29.877 1.00 56.00 86 ASP A N 1
ATOM 657 C CA . ASP A 1 86 ? 69.873 -8.608 -30.270 1.00 56.00 86 ASP A CA 1
ATOM 658 C C . ASP A 1 86 ? 70.614 -7.416 -29.661 1.00 56.00 86 ASP A C 1
ATOM 660 O O . ASP A 1 86 ? 70.808 -6.358 -30.255 1.00 56.00 86 ASP A O 1
ATOM 664 N N . ASN A 1 87 ? 71.140 -7.668 -28.463 1.00 60.09 87 ASN A N 1
ATOM 665 C CA . ASN A 1 87 ? 72.315 -6.982 -27.950 1.00 60.09 87 ASN A CA 1
ATOM 666 C C . ASN A 1 87 ? 73.574 -7.562 -28.621 1.00 60.09 87 ASN A C 1
ATOM 668 O O . ASN A 1 87 ? 74.256 -8.389 -28.026 1.00 60.09 87 ASN A O 1
ATOM 672 N N . GLU A 1 88 ? 73.868 -7.136 -29.848 1.00 61.47 88 GLU A N 1
ATOM 673 C CA . GLU A 1 88 ? 75.134 -7.398 -30.547 1.00 61.47 88 GLU A CA 1
ATOM 674 C C . GLU A 1 88 ? 75.575 -6.094 -31.238 1.00 61.47 88 GLU A C 1
ATOM 676 O O . GLU A 1 88 ? 74.987 -5.688 -32.239 1.00 61.47 88 GLU A O 1
ATOM 681 N N . GLY A 1 89 ? 76.601 -5.418 -30.702 1.00 58.84 89 GLY A N 1
ATOM 682 C CA . GLY A 1 89 ? 77.296 -4.346 -31.430 1.00 58.84 89 GLY A CA 1
ATOM 683 C C . GLY A 1 89 ? 77.566 -3.043 -30.675 1.00 58.84 89 GLY A C 1
ATOM 684 O O . GLY A 1 89 ? 77.205 -1.975 -31.160 1.00 58.84 89 GLY A O 1
ATOM 685 N N . PHE A 1 90 ? 78.259 -3.102 -29.535 1.00 55.75 90 PHE A N 1
ATOM 686 C CA . PHE A 1 90 ? 79.105 -1.981 -29.104 1.00 55.75 90 PHE A CA 1
ATOM 687 C C . PHE A 1 90 ? 80.323 -2.498 -28.327 1.00 55.75 90 PHE A C 1
ATOM 689 O O . PHE A 1 90 ? 80.420 -2.360 -27.113 1.00 55.75 90 PHE A O 1
ATOM 696 N N . GLU A 1 91 ? 81.249 -3.120 -29.053 1.00 54.78 91 GLU A N 1
ATOM 697 C CA . GLU A 1 91 ? 82.667 -3.107 -28.695 1.00 54.78 91 GLU A CA 1
ATOM 698 C C . GLU A 1 91 ? 83.426 -2.548 -29.896 1.00 54.78 91 GLU A C 1
ATOM 700 O O . GLU A 1 91 ? 83.605 -3.269 -30.873 1.00 54.78 91 GLU A O 1
ATOM 705 N N . LEU A 1 92 ? 83.761 -1.252 -29.842 1.00 48.09 92 LEU A N 1
ATOM 706 C CA . LEU A 1 92 ? 85.027 -0.611 -30.240 1.00 48.09 92 LEU A CA 1
ATOM 707 C C . LEU A 1 92 ? 84.990 0.864 -29.804 1.00 48.09 92 LEU A C 1
ATOM 709 O O . LEU A 1 92 ? 84.179 1.633 -30.369 1.00 48.09 92 LEU A O 1
#

Organism: Nephila pilipes (NCBI:txid299642)